Protein AF-A0AAN7E6I4-F1 (afdb_monomer_lite)

pLDDT: mean 74.75, std 12.88, range [40.03, 95.69]

Foldseek 3Di:
DKDFQQDDDDPQQAFDFQQDWGACVSVVDHPFIWGFNWAAAPVRATADPPDDDQAWDWDWDDDPDVVHPQPPHDPPDIDTDTHGHRGPPDDGSITIIDGDDPDDDDDDDDPVPVVVVVVVVVVVVVVVVVVVVVVVVVVVVVVVVVVVVVVVVVVVVVVPDDPPDD

Organism: Quercus rubra (NCBI:txid3512)

Radius of gyration: 42.15 Å; chains: 1; bounding box: 83×48×116 Å

Sequence (166 aa):
MVAYVKLFYSGAYFDKRISKEVSGDSLGVQGLCFKIMGGCDKQGFPMKQGVLTPIRVHLLLHRGTLCFRGYGRCNGERRKGHPRFASFSTAPRRMMCGKEVSKAPKKQGLERTRITEKKKRIAKSKAVAADYQKLLAMKEQRGRRSGSLAERRSKLSAASKPSSAA

Secondary structure (DSSP, 8-state):
-EE-------GGGTTPBTT-EEEGGGGT-TT-EEEEEEEE-TTSPBB-BTB-SSS---EEEPTTBTTB--TTS-TT--EEE-PBPSB-SS--SEEEEE-----PPP-----HHHHHHHHHHHHHHHHHHHHHHHHHHHHHHHHHHHHHHHHHHHHHHHHTS-----

InterPro domains:
  IPR001377 Small ribosomal subunit protein eS6 [PF01092] (13-81)
  IPR001377 Small ribosomal subunit protein eS6 [PTHR11502] (13-80)
  IPR001377 Small ribosomal subunit protein eS6 [SM01405] (1-117)
  IPR018282 Small ribosomal subunit protein eS6, conserved site [PS00578] (36-47)

Structure (mmCIF, N/CA/C/O backbone):
data_AF-A0AAN7E6I4-F1
#
_entry.id   AF-A0AAN7E6I4-F1
#
loop_
_atom_site.group_PDB
_atom_site.id
_atom_site.type_symbol
_atom_site.label_atom_id
_atom_site.label_alt_id
_atom_site.label_comp_id
_atom_site.label_asym_id
_atom_site.label_entity_id
_atom_site.label_seq_id
_atom_site.pdbx_PDB_ins_code
_atom_site.Cartn_x
_atom_site.Cartn_y
_atom_site.Cartn_z
_atom_site.occupancy
_atom_site.B_iso_or_equiv
_atom_site.auth_seq_id
_atom_site.auth_comp_id
_atom_site.auth_asym_id
_atom_site.auth_atom_id
_atom_site.pdbx_PDB_model_num
ATOM 1 N N . MET A 1 1 ? -8.634 13.524 -0.067 1.00 41.31 1 MET A N 1
ATOM 2 C CA . MET A 1 1 ? -8.792 14.575 0.960 1.00 41.31 1 MET A CA 1
ATOM 3 C C . MET A 1 1 ? -9.439 13.902 2.153 1.00 41.31 1 MET A C 1
ATOM 5 O O . MET A 1 1 ? -10.551 13.411 2.015 1.00 41.31 1 MET A O 1
ATOM 9 N N . VAL A 1 2 ? -8.698 13.721 3.245 1.00 49.44 2 VAL A N 1
ATOM 10 C CA . VA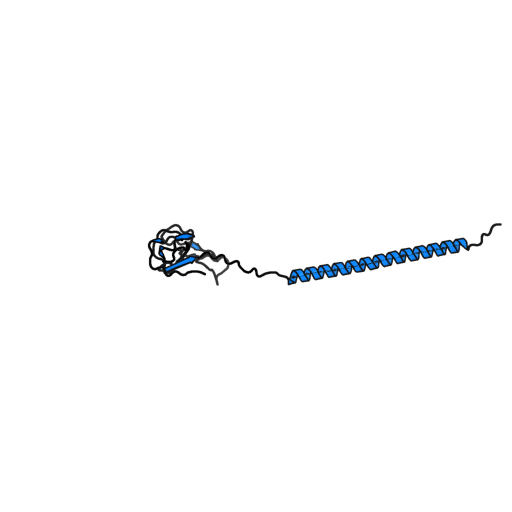L A 1 2 ? -9.226 13.029 4.424 1.00 49.44 2 VAL A CA 1
ATOM 11 C C . VAL A 1 2 ? -10.028 14.039 5.225 1.00 49.44 2 VAL A C 1
ATOM 13 O O . VAL A 1 2 ? -9.458 14.996 5.745 1.00 49.44 2 VAL A O 1
ATOM 16 N N . ALA A 1 3 ? -11.345 13.860 5.273 1.00 51.09 3 ALA A N 1
ATOM 17 C CA . ALA A 1 3 ? -12.193 14.682 6.116 1.00 51.09 3 ALA A CA 1
ATOM 18 C C . ALA A 1 3 ? -12.012 14.200 7.558 1.00 51.09 3 ALA A C 1
ATOM 20 O O . ALA A 1 3 ? -12.412 13.095 7.925 1.00 51.09 3 ALA A O 1
ATOM 21 N N . TYR A 1 4 ? -11.350 15.015 8.374 1.00 52.59 4 TYR A N 1
ATOM 22 C CA . TYR A 1 4 ? -11.374 14.831 9.817 1.00 52.59 4 TYR A CA 1
ATOM 23 C C . TYR A 1 4 ? -12.653 15.463 10.328 1.00 52.59 4 TYR A C 1
ATOM 25 O O . TYR A 1 4 ? -12.676 16.643 10.670 1.00 52.59 4 TYR A O 1
ATOM 33 N N . VAL A 1 5 ? -13.727 14.685 10.343 1.00 55.41 5 VAL A N 1
ATOM 34 C CA . VAL A 1 5 ? -14.956 15.153 10.963 1.00 55.41 5 VAL A CA 1
ATOM 35 C C . VAL A 1 5 ? -14.746 15.068 12.470 1.00 55.41 5 VAL A C 1
ATOM 37 O O . VAL A 1 5 ? -14.537 13.989 13.034 1.00 55.41 5 VAL A O 1
ATOM 40 N N . LYS A 1 6 ? -14.734 16.229 13.128 1.00 51.62 6 LYS A N 1
ATOM 41 C CA . LYS A 1 6 ? -14.804 16.318 14.585 1.00 51.62 6 LYS A CA 1
ATOM 42 C C . LYS A 1 6 ? -16.235 1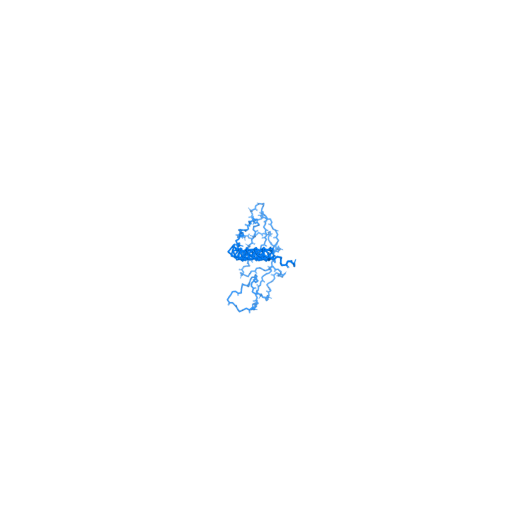5.971 14.975 1.00 51.62 6 LYS A C 1
ATOM 44 O O . LYS A 1 6 ? -17.071 16.844 15.155 1.00 51.62 6 LYS A O 1
ATOM 49 N N . LEU A 1 7 ? -16.521 14.675 14.995 1.00 52.00 7 LEU A N 1
ATOM 50 C CA . LEU A 1 7 ? -17.832 14.168 15.351 1.00 52.00 7 LEU A CA 1
ATOM 51 C C . LEU A 1 7 ? -18.065 14.402 16.833 1.00 52.00 7 LEU A C 1
ATOM 53 O O . LEU A 1 7 ? -17.530 13.689 17.681 1.00 52.00 7 LEU A O 1
ATOM 57 N N . PHE A 1 8 ? -18.872 15.415 17.128 1.00 48.19 8 PHE A N 1
ATOM 58 C CA . PHE A 1 8 ? -19.710 15.366 18.310 1.00 48.19 8 PHE A CA 1
ATOM 59 C C . PHE A 1 8 ? -20.607 14.129 18.189 1.00 48.19 8 PHE A C 1
ATOM 61 O O . PHE A 1 8 ? -21.105 13.822 17.108 1.00 48.19 8 PHE A O 1
ATOM 68 N N . TYR A 1 9 ? -20.698 13.379 19.287 1.00 52.78 9 TYR A N 1
ATOM 69 C CA . TYR A 1 9 ? -21.430 12.122 19.449 1.00 52.78 9 TYR A CA 1
ATOM 70 C C . TYR A 1 9 ? -22.720 12.075 18.610 1.00 52.78 9 TYR A C 1
ATOM 72 O O . TYR A 1 9 ? -23.718 12.672 18.999 1.00 52.78 9 TYR A O 1
ATOM 80 N N . SER A 1 10 ? -22.734 11.333 17.499 1.00 59.38 10 SER A N 1
ATOM 81 C CA . SER A 1 10 ? -23.987 10.958 16.839 1.00 59.38 10 SER A CA 1
ATOM 82 C C . SER A 1 10 ? -24.209 9.455 16.987 1.00 59.38 10 SER A C 1
ATOM 84 O O . SER A 1 10 ? -23.312 8.641 16.744 1.00 59.38 10 SER A O 1
ATOM 86 N N . GLY A 1 11 ? -25.420 9.089 17.422 1.00 66.56 11 GLY A N 1
ATOM 87 C CA . GLY A 1 11 ? -25.861 7.708 17.656 1.00 66.56 11 GLY A CA 1
ATOM 88 C C . GLY A 1 11 ? -25.647 6.773 16.454 1.00 66.56 11 GLY A C 1
ATOM 89 O O . GLY A 1 11 ? -25.513 5.562 16.594 1.00 66.56 11 GLY A O 1
ATOM 90 N N . ALA A 1 12 ? -25.545 7.352 15.259 1.00 70.31 12 ALA A N 1
ATOM 91 C CA . ALA A 1 12 ? -25.465 6.651 13.989 1.00 70.31 12 ALA A CA 1
ATOM 92 C C . ALA A 1 12 ? -24.182 5.825 13.776 1.00 70.31 12 ALA A C 1
ATOM 94 O O . ALA A 1 12 ? -24.134 5.047 12.822 1.00 70.31 12 ALA A O 1
ATOM 95 N N . TYR A 1 13 ? -23.146 5.975 14.608 1.00 73.50 13 TYR A N 1
ATOM 96 C CA . TYR A 1 13 ? -21.875 5.247 14.457 1.00 73.50 13 TYR A CA 1
ATOM 97 C C . TYR A 1 13 ? -21.681 4.102 15.448 1.00 73.50 13 TYR A C 1
ATOM 99 O O . TYR A 1 13 ? -20.777 3.292 15.236 1.00 73.50 13 TYR A O 1
ATOM 107 N N . PHE A 1 14 ? -22.509 4.012 16.493 1.00 74.88 14 PHE A N 1
ATOM 108 C CA . PHE A 1 14 ? -22.383 2.950 17.489 1.00 74.88 14 PHE A CA 1
ATOM 109 C C . PHE A 1 14 ? -22.616 1.572 16.858 1.00 74.88 14 PHE A C 1
ATOM 111 O O . PHE A 1 14 ? -23.355 1.433 15.883 1.00 74.88 14 PHE A O 1
ATOM 118 N N . ASP A 1 15 ? -21.878 0.574 17.348 1.00 77.38 15 ASP A N 1
ATOM 119 C CA . ASP A 1 15 ? -21.896 -0.831 16.898 1.00 77.38 15 ASP A CA 1
ATOM 120 C C . ASP A 1 15 ? -21.543 -1.100 15.426 1.00 77.38 15 ASP A C 1
ATOM 122 O O . ASP A 1 15 ? -21.490 -2.249 14.973 1.00 77.38 15 ASP A O 1
ATOM 126 N N . LYS A 1 16 ? -21.188 -0.065 14.664 1.00 80.81 16 LYS A N 1
ATOM 127 C CA . LYS A 1 16 ? -20.671 -0.224 13.304 1.00 80.81 16 LYS A CA 1
ATOM 128 C C . LYS A 1 16 ? -19.184 -0.564 13.331 1.00 80.81 16 LYS A C 1
ATOM 130 O O . LYS A 1 16 ? -18.423 -0.095 14.176 1.00 80.81 16 LYS A O 1
ATOM 135 N N . ARG A 1 17 ? -18.765 -1.398 12.376 1.00 81.00 17 ARG A N 1
ATOM 136 C CA . ARG A 1 17 ? -17.374 -1.842 12.215 1.00 81.00 17 ARG A CA 1
ATOM 137 C C . ARG A 1 17 ? -16.603 -0.919 11.270 1.00 81.00 17 ARG A C 1
ATOM 139 O O . ARG A 1 17 ? -17.187 -0.313 10.372 1.00 81.00 17 ARG A O 1
ATOM 146 N N . ILE A 1 18 ? -15.279 -0.871 11.425 1.00 81.00 18 ILE A N 1
ATOM 147 C CA . ILE A 1 18 ? -14.373 -0.287 10.419 1.00 81.00 18 ILE A CA 1
ATOM 148 C C . ILE A 1 18 ? -14.676 -0.886 9.039 1.00 81.00 18 ILE A C 1
ATOM 150 O O . ILE A 1 18 ? -14.914 -2.084 8.908 1.00 81.00 18 ILE A O 1
ATOM 154 N N . SER A 1 19 ? -14.622 -0.038 8.017 1.00 82.38 19 SER A N 1
ATOM 155 C CA . SER A 1 19 ? -14.976 -0.275 6.614 1.00 82.38 19 SER A CA 1
ATOM 156 C C . SER A 1 19 ? -16.468 -0.337 6.295 1.00 82.38 19 SER A C 1
ATOM 158 O O . SER A 1 19 ? -16.796 -0.513 5.126 1.00 82.38 19 SER A O 1
ATOM 160 N N . LYS A 1 20 ? -17.364 -0.145 7.273 1.00 83.88 20 LYS A N 1
ATOM 161 C CA . LYS A 1 20 ? -18.800 -0.016 6.998 1.00 83.88 20 LYS A CA 1
ATOM 162 C C . LYS A 1 20 ? -19.125 1.371 6.437 1.00 83.88 20 LYS A C 1
ATOM 164 O O . LYS A 1 20 ? -18.523 2.369 6.843 1.00 83.88 20 LYS A O 1
ATOM 169 N N . GLU A 1 21 ? -20.066 1.408 5.504 1.00 83.75 21 GLU A N 1
ATOM 170 C CA . GLU A 1 21 ? -20.598 2.635 4.919 1.00 83.75 21 GLU A CA 1
ATOM 171 C C . GLU A 1 21 ? -21.698 3.210 5.817 1.00 83.75 21 GLU A C 1
ATOM 173 O O . GLU A 1 21 ? -22.509 2.479 6.392 1.00 83.75 21 GLU A O 1
ATOM 178 N N . VAL A 1 22 ? -21.681 4.528 5.994 1.00 80.75 22 VAL A N 1
ATOM 179 C CA . VAL A 1 22 ? -22.651 5.279 6.794 1.00 80.75 22 VAL A CA 1
ATOM 180 C C . VAL A 1 22 ? -23.075 6.510 6.008 1.00 80.75 22 VAL A C 1
ATOM 182 O O . VAL A 1 22 ? -22.225 7.201 5.442 1.00 80.75 22 VAL A O 1
ATOM 185 N N . SER A 1 23 ? -24.380 6.781 5.981 1.00 80.31 23 SER A N 1
ATOM 186 C CA . SER A 1 23 ? -24.927 7.991 5.377 1.00 80.31 23 SER A CA 1
ATOM 187 C C . SER A 1 23 ? -24.474 9.238 6.141 1.00 80.31 23 SER A C 1
ATOM 189 O O . SER A 1 23 ? -24.399 9.259 7.371 1.00 80.31 23 SER A O 1
ATOM 191 N N . GLY A 1 24 ? -24.136 10.287 5.396 1.00 77.00 24 GLY A N 1
ATOM 192 C CA . GLY A 1 24 ? -23.705 11.582 5.916 1.00 77.00 24 GLY A CA 1
ATOM 193 C C . GLY A 1 24 ? -24.830 12.447 6.479 1.00 77.00 24 GLY A C 1
ATOM 194 O O . GLY A 1 24 ? -24.545 13.492 7.061 1.00 77.00 24 GLY A O 1
ATOM 195 N N . ASP A 1 25 ? -26.087 12.017 6.364 1.00 78.69 25 ASP A N 1
ATOM 196 C CA . ASP A 1 25 ? -27.252 12.787 6.816 1.00 78.69 25 ASP A CA 1
ATOM 197 C C . ASP A 1 25 ? -27.190 13.059 8.324 1.00 78.69 25 ASP A C 1
ATOM 199 O O . ASP A 1 25 ? -27.439 14.174 8.774 1.00 78.69 25 ASP A O 1
ATOM 203 N N . SER A 1 26 ? -26.721 12.082 9.110 1.00 73.25 26 SER A N 1
ATOM 204 C CA . SER A 1 26 ? -26.495 12.237 10.555 1.00 73.25 26 SER A CA 1
ATOM 205 C C . SER A 1 26 ? -25.358 13.204 10.907 1.00 73.25 26 SER A C 1
ATOM 207 O O . SER A 1 26 ? -25.172 13.528 12.078 1.00 73.25 26 SER A O 1
ATOM 209 N N . LEU A 1 27 ? -24.559 13.614 9.918 1.00 70.00 27 LEU A N 1
ATOM 210 C CA . LEU A 1 27 ? -23.433 14.537 10.058 1.00 70.00 27 LEU A CA 1
ATOM 211 C C . LEU A 1 27 ? -23.711 15.917 9.454 1.00 70.00 27 LEU A C 1
ATOM 213 O O . LEU A 1 27 ? -22.805 16.748 9.421 1.00 70.00 27 LEU A O 1
ATOM 217 N N . GLY A 1 28 ? -24.926 16.152 8.949 1.00 73.44 28 GLY A N 1
ATOM 218 C CA . GLY A 1 28 ? -25.290 17.397 8.267 1.00 73.44 28 GLY A CA 1
ATOM 219 C C . GLY A 1 28 ? -24.699 17.536 6.860 1.00 73.44 28 GLY A C 1
ATOM 220 O O . GLY A 1 28 ? -24.744 18.615 6.281 1.00 73.44 28 GLY A O 1
ATOM 221 N N . VAL A 1 29 ? -24.145 16.459 6.294 1.00 73.94 29 VAL A N 1
ATOM 222 C CA . VAL A 1 29 ? -23.642 16.400 4.913 1.00 73.94 29 VAL A CA 1
ATOM 223 C C . VAL A 1 29 ? -24.550 15.477 4.115 1.00 73.94 29 VAL A C 1
ATOM 225 O O . VAL A 1 29 ? -24.270 14.290 3.936 1.00 73.94 29 VAL A O 1
ATOM 228 N N . GLN A 1 30 ? -25.669 16.051 3.678 1.00 72.69 30 GLN A N 1
ATOM 229 C CA . GLN A 1 30 ? -26.690 15.360 2.901 1.00 72.69 30 GLN A CA 1
ATOM 230 C C . GLN A 1 30 ? -26.121 14.853 1.570 1.00 72.69 30 GLN A C 1
ATOM 232 O O . GLN A 1 30 ? -25.358 15.548 0.894 1.00 72.69 30 GLN A O 1
ATOM 237 N N . GLY A 1 31 ? -26.478 13.620 1.204 1.00 76.31 31 GLY A N 1
ATOM 238 C CA . GLY A 1 31 ? -26.114 13.022 -0.086 1.00 76.31 31 GLY A CA 1
ATOM 239 C C . GLY A 1 31 ? -24.677 12.497 -0.201 1.00 76.31 31 GLY A C 1
ATOM 240 O O . GLY A 1 31 ? -24.261 12.109 -1.292 1.00 76.31 31 GLY A O 1
ATOM 241 N N . LEU A 1 32 ? -23.904 12.450 0.893 1.00 74.19 32 LEU A N 1
ATOM 242 C CA . LEU A 1 32 ? -22.573 11.835 0.897 1.00 74.19 32 LEU A CA 1
ATOM 243 C C . LEU A 1 32 ? -22.561 10.526 1.692 1.00 74.19 32 LEU A C 1
ATOM 245 O O . LEU A 1 32 ? -22.960 10.486 2.853 1.00 74.19 32 LEU A O 1
ATOM 249 N N . CYS A 1 33 ? -22.034 9.462 1.089 1.00 77.12 33 CYS A N 1
ATOM 250 C CA . CYS A 1 33 ? -21.742 8.215 1.793 1.00 77.12 33 CYS A CA 1
ATOM 251 C C . CYS A 1 33 ? -20.301 8.234 2.312 1.00 77.12 33 CYS A C 1
ATOM 253 O O . CYS A 1 33 ? -19.364 8.568 1.582 1.00 77.12 33 CYS A O 1
ATOM 255 N N . PHE A 1 34 ? -20.116 7.873 3.581 1.00 78.19 34 PHE A N 1
ATOM 256 C CA . PHE A 1 34 ? -18.808 7.821 4.224 1.00 78.19 34 PHE A CA 1
ATOM 257 C C . PHE A 1 34 ? -18.427 6.394 4.571 1.00 78.19 34 PHE A C 1
ATOM 259 O O . PHE A 1 34 ? -19.180 5.677 5.228 1.00 78.19 34 PHE A O 1
ATOM 266 N N . LYS A 1 35 ? -17.194 6.021 4.232 1.00 81.50 35 LYS A N 1
ATOM 267 C CA . LYS A 1 35 ? -16.587 4.792 4.730 1.00 81.50 35 LYS A CA 1
ATOM 268 C C . LYS A 1 35 ? -15.825 5.068 6.015 1.00 81.50 35 LYS A C 1
ATOM 270 O O . LYS A 1 35 ? -14.938 5.930 6.062 1.00 81.50 35 LYS A O 1
ATOM 275 N N . ILE A 1 36 ? -16.139 4.305 7.056 1.00 81.38 36 ILE A N 1
ATOM 276 C CA . ILE A 1 36 ? -15.418 4.356 8.325 1.00 81.38 36 ILE A CA 1
ATOM 277 C C . ILE A 1 36 ? -14.009 3.797 8.103 1.00 81.38 36 ILE A C 1
ATOM 279 O O . ILE A 1 36 ? -13.842 2.593 7.940 1.00 81.38 36 ILE A O 1
ATOM 283 N N . MET A 1 37 ? -12.973 4.632 8.142 1.00 80.31 37 MET A N 1
ATOM 284 C CA . MET A 1 37 ? -11.588 4.155 8.019 1.00 80.31 37 MET A CA 1
ATOM 285 C C . MET A 1 37 ? -10.962 3.797 9.369 1.00 80.31 37 MET A C 1
ATOM 287 O O . MET A 1 37 ? -9.977 3.065 9.422 1.00 80.31 37 MET A O 1
ATOM 291 N N . GLY A 1 38 ? -11.540 4.293 10.462 1.00 79.38 38 GLY A N 1
ATOM 292 C CA . GLY A 1 38 ? -11.101 4.013 11.824 1.00 79.38 38 GLY A CA 1
ATOM 293 C C . GLY A 1 38 ? -11.080 5.265 12.688 1.00 79.38 38 GLY A C 1
ATOM 294 O O . GLY A 1 38 ? -11.750 6.259 12.402 1.00 79.38 38 GLY A O 1
ATOM 295 N N . GLY A 1 39 ? -10.298 5.210 13.759 1.00 81.56 39 GLY A N 1
ATOM 296 C CA . GLY A 1 39 ? -10.154 6.311 14.695 1.00 81.56 39 GLY A CA 1
ATOM 297 C C . GLY A 1 39 ? -9.239 5.975 15.864 1.00 81.56 39 GLY A C 1
ATOM 298 O O . GLY A 1 39 ? -8.718 4.860 15.978 1.00 81.56 39 GLY A O 1
ATOM 299 N N . CYS A 1 40 ? -9.056 6.964 16.734 1.00 80.38 40 CYS A N 1
ATOM 300 C CA . CYS A 1 40 ? -8.396 6.787 18.023 1.00 80.38 40 CYS A CA 1
ATOM 301 C C . CYS A 1 40 ? -9.416 6.908 19.148 1.00 80.38 40 CYS A C 1
ATOM 303 O O . CYS A 1 40 ? -10.322 7.743 19.112 1.00 80.38 40 CYS A O 1
ATOM 305 N N . ASP A 1 41 ? -9.229 6.108 20.183 1.00 78.75 41 ASP A N 1
ATOM 306 C CA . ASP A 1 41 ? -10.054 6.183 21.376 1.00 78.75 41 ASP A CA 1
ATOM 307 C C . ASP A 1 41 ? -9.655 7.363 22.284 1.00 78.75 41 ASP A C 1
ATOM 309 O O . ASP A 1 41 ? -8.632 8.016 22.072 1.00 78.75 41 ASP A O 1
ATOM 313 N N . LYS A 1 42 ? -10.435 7.615 23.338 1.00 74.00 42 LYS A N 1
ATOM 314 C CA . LYS A 1 42 ? -10.187 8.602 24.397 1.00 74.00 42 LYS A CA 1
ATOM 315 C C . LYS A 1 42 ? -8.763 8.550 24.959 1.00 74.00 42 LYS A C 1
ATOM 317 O O . LYS A 1 42 ? -8.169 9.604 25.156 1.00 74.00 42 LYS A O 1
ATOM 322 N N . GLN A 1 43 ? -8.216 7.351 25.166 1.00 77.81 43 GLN A N 1
ATOM 323 C CA . GLN A 1 43 ? -6.848 7.144 25.675 1.00 77.81 43 GLN A CA 1
ATOM 324 C C . GLN A 1 43 ? -5.771 7.112 24.570 1.00 77.81 43 GLN A C 1
ATOM 326 O O . GLN A 1 43 ? -4.639 6.719 24.815 1.00 77.81 43 GLN A O 1
ATOM 331 N N . GLY A 1 44 ? -6.117 7.459 23.328 1.00 77.69 44 GLY A N 1
ATOM 332 C CA . GLY A 1 44 ? -5.168 7.561 22.214 1.00 77.69 44 GLY A CA 1
ATOM 333 C C . GLY A 1 44 ? -4.796 6.239 21.537 1.00 77.69 44 GLY A C 1
ATOM 334 O O . GLY A 1 44 ? -4.103 6.256 20.522 1.00 77.69 44 GLY A O 1
ATOM 335 N N . PHE A 1 45 ? -5.281 5.096 22.030 1.00 82.25 45 PHE A N 1
ATOM 336 C CA . PHE A 1 45 ? -5.052 3.812 21.366 1.00 82.25 45 PHE A CA 1
ATOM 337 C C . PHE A 1 45 ? -5.796 3.745 20.023 1.00 82.25 45 PHE A C 1
ATOM 339 O O . PHE A 1 45 ? -7.007 4.006 19.990 1.00 82.25 45 PHE A O 1
ATOM 346 N N . PRO A 1 46 ? -5.104 3.385 18.927 1.00 83.94 46 PRO A N 1
ATOM 347 C CA . PRO A 1 46 ? -5.716 3.280 17.612 1.00 83.94 46 PRO A CA 1
ATOM 348 C C . PRO A 1 46 ? -6.586 2.025 17.505 1.00 83.94 46 PRO A C 1
ATOM 350 O O . PRO A 1 46 ? -6.269 0.965 18.060 1.00 83.94 46 PRO A O 1
ATOM 353 N N . MET A 1 47 ? -7.674 2.137 16.751 1.00 85.31 47 MET A N 1
ATOM 354 C CA . MET A 1 47 ? -8.500 0.994 16.368 1.00 85.31 47 MET A CA 1
ATOM 355 C C . MET A 1 47 ? -7.818 0.211 15.239 1.00 85.31 47 MET A C 1
ATOM 357 O O . MET A 1 47 ? -7.262 0.806 14.313 1.00 85.31 47 MET A O 1
ATOM 361 N N . LYS A 1 48 ? -7.864 -1.124 15.299 1.00 82.88 48 LYS A N 1
ATOM 362 C CA . LYS A 1 48 ? -7.308 -2.010 14.266 1.00 82.88 48 LYS A CA 1
ATOM 363 C C . LYS A 1 48 ? -8.400 -2.921 13.712 1.00 82.88 48 LYS A C 1
ATOM 365 O O . LYS A 1 48 ? -9.155 -3.530 14.468 1.00 82.88 48 LYS A O 1
ATOM 370 N N . GLN A 1 49 ? -8.463 -3.042 12.388 1.00 85.75 49 GLN A N 1
ATOM 371 C CA . GLN A 1 49 ? -9.340 -4.007 11.726 1.00 85.75 49 GLN A CA 1
ATOM 372 C C . GLN A 1 49 ? -8.938 -5.445 12.102 1.00 85.75 49 GLN A C 1
ATOM 374 O O . GLN A 1 49 ? -7.750 -5.763 12.156 1.00 85.75 49 GLN A O 1
ATOM 379 N N . GLY A 1 50 ? -9.926 -6.305 12.367 1.00 84.06 50 GLY A N 1
ATOM 380 C CA . GLY A 1 50 ? -9.724 -7.735 12.646 1.00 84.06 50 GLY A CA 1
ATOM 381 C C . GLY A 1 50 ? -9.644 -8.124 14.125 1.00 84.06 50 GLY A C 1
ATOM 382 O O . GLY A 1 50 ? -9.749 -9.302 14.442 1.00 84.06 50 GLY A O 1
ATOM 383 N N . VAL A 1 51 ? -9.534 -7.169 15.052 1.00 83.94 51 VAL A N 1
ATOM 384 C CA . VAL A 1 51 ? -9.908 -7.437 16.454 1.00 83.94 51 VAL A CA 1
ATOM 385 C C . VAL A 1 51 ? -11.430 -7.661 16.468 1.00 83.94 51 VAL A C 1
ATOM 387 O O . VAL A 1 51 ? -12.093 -7.095 15.603 1.00 83.94 51 VAL A O 1
ATOM 390 N N . LEU A 1 52 ? -11.990 -8.494 17.354 1.00 81.62 52 LEU A N 1
ATOM 391 C CA . LEU A 1 52 ? -13.445 -8.770 17.436 1.00 81.62 52 LEU A CA 1
ATOM 392 C C . LEU A 1 52 ? -14.075 -8.399 18.788 1.00 81.62 52 LEU A C 1
ATOM 394 O O . LEU A 1 52 ? -15.294 -8.361 18.915 1.00 81.62 52 LEU A O 1
ATOM 398 N N . THR A 1 53 ? -13.245 -8.138 19.791 1.00 80.94 53 THR A N 1
ATOM 399 C CA . THR A 1 53 ? -13.647 -7.975 21.188 1.00 80.94 53 THR A CA 1
ATOM 400 C C . THR A 1 53 ? -13.767 -6.502 21.559 1.00 80.94 53 THR A C 1
ATOM 402 O O . THR A 1 53 ? -12.798 -5.788 21.362 1.00 80.94 53 THR A O 1
ATOM 405 N N . PRO A 1 54 ? -14.838 -6.015 22.203 1.00 74.50 54 PRO A N 1
ATOM 406 C CA . PRO A 1 54 ? -14.932 -4.604 22.620 1.00 74.50 54 PRO A CA 1
ATOM 407 C C . PRO A 1 54 ? -13.794 -4.153 23.558 1.00 74.50 54 PRO A C 1
ATOM 409 O O . PRO A 1 54 ? -13.462 -2.969 23.634 1.00 74.50 54 PRO A O 1
ATOM 412 N N . ILE A 1 55 ? -13.151 -5.106 24.231 1.00 79.88 55 ILE A N 1
ATOM 413 C CA . ILE A 1 55 ? -12.009 -4.900 25.121 1.00 79.88 55 ILE A CA 1
ATOM 414 C C . ILE A 1 55 ? -10.701 -4.793 24.315 1.00 79.88 55 ILE A C 1
ATOM 416 O O . ILE A 1 55 ? -10.561 -5.343 23.220 1.00 79.88 55 ILE A O 1
ATOM 420 N N . ARG A 1 56 ? -9.707 -4.082 24.863 1.00 82.88 56 ARG A N 1
ATOM 421 C CA . ARG A 1 56 ? -8.350 -4.055 24.297 1.00 82.88 56 ARG A CA 1
ATOM 422 C C . ARG A 1 56 ? -7.681 -5.407 24.453 1.00 82.88 56 ARG A C 1
ATOM 424 O O . ARG A 1 56 ? -7.677 -5.979 25.536 1.00 82.88 56 ARG A O 1
ATOM 431 N N . VAL A 1 57 ? -7.027 -5.848 23.391 1.00 84.56 57 VAL A N 1
ATOM 432 C CA . VAL A 1 57 ? -6.271 -7.099 23.383 1.00 84.56 57 VAL A CA 1
ATOM 433 C C . VAL A 1 57 ? -4.797 -6.820 23.181 1.00 84.56 57 VAL A C 1
ATOM 435 O O . VAL A 1 57 ? -4.413 -5.848 22.533 1.00 84.56 57 VAL A O 1
ATOM 438 N N . HIS A 1 58 ? -3.962 -7.688 23.738 1.00 87.31 58 HIS A N 1
ATOM 439 C CA . HIS A 1 58 ? -2.524 -7.637 23.545 1.00 87.31 58 HIS A CA 1
ATOM 440 C C . HIS A 1 58 ? -2.193 -8.416 22.278 1.00 87.31 58 HIS A C 1
ATOM 442 O O . HIS A 1 58 ? -2.371 -9.630 22.231 1.00 87.31 58 HIS A O 1
ATOM 448 N N . LEU A 1 59 ? -1.708 -7.724 21.249 1.00 87.31 59 LEU A N 1
ATOM 449 C CA . LEU A 1 59 ? -1.345 -8.347 19.983 1.00 87.31 59 LEU A CA 1
ATOM 450 C C . LEU A 1 59 ? 0.135 -8.134 19.688 1.00 87.31 59 LEU A C 1
ATOM 452 O O . LEU A 1 59 ? 0.674 -7.042 19.880 1.00 87.31 59 LEU A O 1
ATOM 456 N N . LEU A 1 60 ? 0.792 -9.177 19.187 1.00 89.44 60 LEU A N 1
ATOM 457 C CA . LEU A 1 60 ? 2.171 -9.095 18.732 1.00 89.44 60 LEU A CA 1
ATOM 458 C C . LEU A 1 60 ? 2.223 -8.506 17.316 1.00 89.44 60 LEU A C 1
ATOM 460 O O . LEU A 1 60 ? 1.831 -9.148 16.341 1.00 89.44 60 LEU A O 1
ATOM 464 N N . LEU A 1 61 ? 2.717 -7.278 17.201 1.00 87.94 61 LEU A N 1
ATOM 465 C CA . LEU A 1 61 ? 2.728 -6.503 15.964 1.00 87.94 61 LEU A CA 1
ATOM 466 C C . LEU A 1 61 ? 4.062 -6.639 15.227 1.00 87.94 61 LEU A C 1
ATOM 468 O O . LEU A 1 61 ? 5.130 -6.665 15.840 1.00 87.94 61 LEU A O 1
ATOM 472 N N . HIS A 1 62 ? 3.978 -6.688 13.898 1.00 86.75 62 HIS A N 1
ATOM 473 C CA . HIS A 1 62 ? 5.117 -6.662 12.980 1.00 86.75 62 HIS A CA 1
ATOM 474 C C . HIS A 1 62 ? 5.329 -5.266 12.400 1.00 86.75 62 HIS A C 1
ATOM 476 O O . HIS A 1 62 ? 4.380 -4.484 12.294 1.00 86.75 62 HIS A O 1
ATOM 482 N N . ARG A 1 63 ? 6.565 -4.965 11.988 1.00 82.06 63 ARG A N 1
ATOM 483 C CA . ARG A 1 63 ? 6.929 -3.702 11.325 1.00 82.06 63 ARG A CA 1
ATOM 484 C C . ARG A 1 63 ? 5.996 -3.389 10.157 1.00 82.06 63 ARG A C 1
ATOM 486 O O . ARG A 1 63 ? 5.646 -4.279 9.390 1.00 82.06 63 ARG A O 1
ATOM 493 N N . GLY A 1 64 ? 5.601 -2.125 10.032 1.00 81.75 64 GLY A N 1
ATOM 494 C CA . GLY A 1 64 ? 4.734 -1.657 8.949 1.00 81.75 64 GLY A CA 1
ATOM 495 C C . GLY A 1 64 ? 3.247 -1.975 9.136 1.00 81.75 64 GLY A C 1
ATOM 496 O O . GLY A 1 64 ? 2.431 -1.523 8.338 1.00 81.75 64 GLY A O 1
ATOM 497 N N . THR A 1 65 ? 2.857 -2.692 10.196 1.00 82.75 65 THR A N 1
ATOM 498 C CA . THR A 1 65 ? 1.434 -2.851 10.522 1.00 82.75 65 THR A CA 1
ATOM 499 C C . THR A 1 65 ? 0.857 -1.556 11.099 1.00 82.75 65 THR A C 1
ATOM 501 O O . THR A 1 65 ? 1.543 -0.790 11.783 1.00 82.75 65 THR A O 1
ATOM 504 N N . LEU A 1 66 ? -0.435 -1.303 10.851 1.00 75.75 66 LEU A N 1
ATOM 505 C CA . LEU A 1 66 ? -1.184 -0.249 11.547 1.00 75.75 66 LEU A CA 1
ATOM 506 C C . LEU A 1 66 ? -0.934 -0.389 13.053 1.00 75.75 66 LEU A C 1
ATOM 508 O O . LEU A 1 66 ? -0.983 -1.511 13.546 1.00 75.75 66 LEU A O 1
ATOM 512 N N . CYS A 1 67 ? -0.650 0.726 13.736 1.00 78.19 67 CYS A N 1
ATOM 513 C CA . CYS A 1 67 ? -0.212 0.859 15.139 1.00 78.19 67 CYS A CA 1
ATOM 514 C C . CYS A 1 67 ? 1.244 0.483 15.496 1.00 78.19 67 CYS A C 1
ATOM 516 O O . CYS A 1 67 ? 1.681 0.800 16.601 1.00 78.19 67 CYS A O 1
ATOM 518 N N . PHE A 1 68 ? 2.044 -0.056 14.566 1.00 83.19 68 PHE A N 1
ATOM 519 C CA . PHE A 1 68 ? 3.488 -0.246 14.763 1.00 83.19 68 PHE A CA 1
ATOM 520 C C . PHE A 1 68 ? 4.287 0.065 13.491 1.00 83.19 68 PHE A C 1
ATOM 522 O O . PHE A 1 68 ? 4.499 -0.776 12.618 1.00 83.19 68 PHE A O 1
ATOM 529 N N . ARG A 1 69 ? 4.777 1.308 13.409 1.00 80.12 69 ARG A N 1
ATOM 530 C CA . ARG A 1 69 ? 5.539 1.785 12.246 1.00 80.12 69 ARG A CA 1
ATOM 531 C C . ARG A 1 69 ? 6.962 1.223 12.189 1.00 80.12 69 ARG A C 1
ATOM 533 O O . ARG A 1 69 ? 7.480 1.019 11.102 1.00 80.12 69 ARG A O 1
ATOM 540 N N . GLY A 1 70 ? 7.555 0.904 13.343 1.00 76.94 70 GLY A N 1
ATOM 541 C CA . GLY A 1 70 ? 8.834 0.187 13.421 1.00 76.94 70 GLY A CA 1
ATOM 542 C C . GLY A 1 70 ? 10.069 0.983 12.973 1.00 76.94 70 GLY A C 1
ATOM 543 O O . GLY A 1 70 ? 11.111 0.375 12.746 1.00 76.94 70 GLY A O 1
ATOM 544 N N . TYR A 1 71 ? 9.977 2.314 12.843 1.00 70.56 71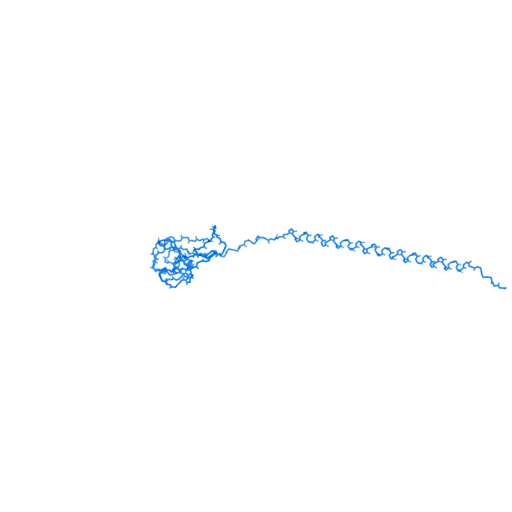 TYR A N 1
ATOM 545 C CA . TYR A 1 71 ? 11.133 3.170 12.542 1.00 70.56 71 TYR A CA 1
ATOM 546 C C . TYR A 1 71 ? 12.144 3.168 13.701 1.00 70.56 71 TYR A C 1
ATOM 548 O O . TYR A 1 71 ? 11.742 3.218 14.863 1.00 70.56 71 TYR A O 1
ATOM 556 N N . GLY A 1 72 ? 13.442 3.110 13.379 1.00 71.44 72 GLY A N 1
ATOM 557 C CA . GLY A 1 72 ? 14.538 3.166 14.363 1.00 71.44 72 GLY A CA 1
ATOM 558 C C . GLY A 1 72 ? 14.737 1.894 15.198 1.00 71.44 72 GLY A C 1
ATOM 559 O O . GLY A 1 72 ? 15.289 1.957 16.289 1.00 71.44 72 GLY A O 1
ATOM 560 N N . ARG A 1 73 ? 14.241 0.746 14.729 1.00 77.19 73 ARG A N 1
ATOM 561 C CA . ARG A 1 73 ? 14.259 -0.541 15.448 1.00 77.19 73 ARG A CA 1
ATOM 562 C C . ARG A 1 73 ? 15.051 -1.602 14.660 1.00 77.19 73 ARG A C 1
ATOM 564 O O . ARG A 1 73 ? 15.142 -1.475 13.434 1.00 77.19 73 ARG A O 1
ATOM 571 N N . CYS A 1 74 ? 15.459 -2.716 15.274 1.00 79.44 74 CYS A N 1
ATOM 572 C CA . CYS A 1 74 ? 16.212 -3.804 14.609 1.00 79.44 74 CYS A CA 1
ATOM 573 C C . CYS A 1 74 ? 15.357 -4.663 13.660 1.00 79.44 74 CYS A C 1
ATOM 575 O O . CYS A 1 74 ? 14.234 -5.037 14.002 1.00 79.44 74 CYS A O 1
ATOM 577 N N . ASN A 1 75 ? 15.865 -5.007 12.471 1.00 74.94 75 ASN A N 1
ATOM 578 C CA . ASN A 1 75 ? 15.138 -5.841 11.500 1.00 74.94 75 ASN A CA 1
ATOM 579 C C . ASN A 1 75 ? 14.610 -7.136 12.142 1.00 74.94 75 ASN A C 1
ATOM 581 O O . ASN A 1 75 ? 15.321 -7.803 12.879 1.00 74.94 75 ASN A O 1
ATOM 585 N N . GLY A 1 76 ? 13.331 -7.448 11.905 1.00 80.06 76 GLY A N 1
ATOM 586 C CA . GLY A 1 76 ? 12.646 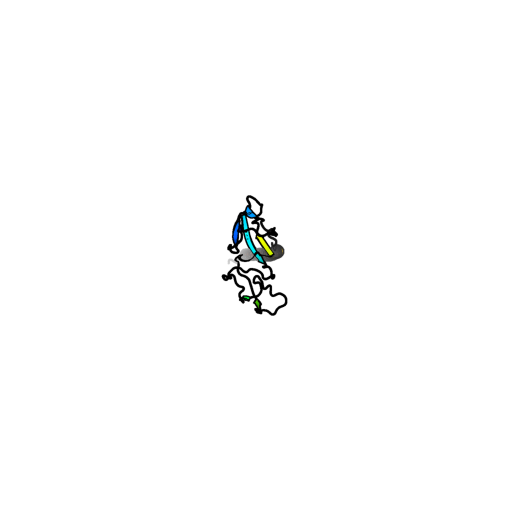-8.588 12.532 1.00 80.06 76 GLY A CA 1
ATOM 587 C C . GLY A 1 76 ? 12.017 -8.311 13.905 1.00 80.06 76 GLY A C 1
ATOM 588 O O . GLY A 1 76 ? 11.218 -9.121 14.368 1.00 80.06 76 GLY A O 1
ATOM 589 N N . GLU A 1 77 ? 12.282 -7.160 14.533 1.00 82.75 77 GLU A N 1
ATOM 590 C CA . GLU A 1 77 ? 11.706 -6.824 15.841 1.00 82.75 77 GLU A CA 1
ATOM 591 C C . GLU A 1 77 ? 10.171 -6.769 15.800 1.00 82.75 77 GLU A C 1
ATOM 593 O O . GLU A 1 77 ? 9.565 -6.090 14.958 1.00 82.75 77 GLU A O 1
ATOM 598 N N . ARG A 1 78 ? 9.551 -7.473 16.753 1.00 85.06 78 ARG A N 1
ATOM 599 C CA . ARG A 1 78 ? 8.106 -7.496 16.989 1.00 85.06 78 ARG A CA 1
ATOM 600 C C . ARG A 1 78 ? 7.812 -6.894 18.352 1.00 85.06 78 ARG A C 1
ATOM 602 O O . ARG A 1 78 ? 8.515 -7.169 19.319 1.00 85.06 78 ARG A O 1
ATOM 609 N N . ARG A 1 79 ? 6.740 -6.111 18.447 1.00 83.44 79 ARG A N 1
ATOM 610 C CA . ARG A 1 79 ? 6.343 -5.457 19.700 1.00 83.44 79 ARG A CA 1
ATOM 611 C C . ARG A 1 79 ? 4.931 -5.863 20.088 1.00 83.44 79 ARG A C 1
ATOM 613 O O . ARG A 1 79 ? 4.026 -5.828 19.255 1.00 83.44 79 ARG A O 1
ATOM 620 N N . LYS A 1 80 ? 4.726 -6.217 21.359 1.00 86.12 80 LYS A N 1
ATOM 621 C CA . LYS A 1 80 ? 3.377 -6.334 21.924 1.00 86.12 80 LYS A CA 1
ATOM 622 C C . LYS A 1 80 ? 2.760 -4.935 21.997 1.00 86.12 80 LYS A C 1
ATOM 624 O O . LYS A 1 80 ? 3.345 -4.028 22.583 1.00 86.12 80 LYS A O 1
ATOM 629 N N . GLY A 1 81 ? 1.609 -4.758 21.363 1.00 82.88 81 GLY A N 1
ATOM 630 C CA . GLY A 1 81 ? 0.817 -3.534 21.421 1.00 82.88 81 GLY A CA 1
ATOM 631 C C . GLY A 1 81 ? -0.612 -3.832 21.852 1.00 82.88 81 GLY A C 1
ATOM 632 O O . GLY A 1 81 ? -1.035 -4.987 21.852 1.00 82.88 81 GLY A O 1
ATOM 633 N N . HIS A 1 82 ? -1.356 -2.778 22.186 1.00 81.75 82 HIS A N 1
ATOM 634 C CA . HIS A 1 82 ? -2.739 -2.879 22.661 1.00 81.75 82 HIS A CA 1
ATOM 635 C C . HIS A 1 82 ? -3.695 -2.192 21.677 1.00 81.75 82 HIS A C 1
ATOM 637 O O . HIS A 1 82 ? -4.194 -1.096 21.960 1.00 81.75 82 HIS A O 1
ATOM 643 N N . PRO A 1 83 ? -3.908 -2.760 20.476 1.00 78.75 83 PRO A N 1
ATOM 644 C CA . PRO A 1 83 ? -4.908 -2.237 19.563 1.00 78.75 83 PRO A CA 1
ATOM 645 C C . PRO A 1 83 ? -6.318 -2.392 20.145 1.00 78.75 83 PRO A C 1
ATOM 647 O O . PRO A 1 83 ? -6.635 -3.344 20.864 1.00 78.75 83 PRO A O 1
ATOM 650 N N . ARG A 1 84 ? -7.180 -1.437 19.802 1.00 75.50 84 ARG A N 1
ATOM 651 C CA . ARG A 1 84 ? -8.615 -1.481 20.094 1.00 75.50 84 ARG A CA 1
ATOM 652 C C . ARG A 1 84 ? -9.377 -2.218 19.001 1.00 75.50 84 ARG A C 1
ATOM 654 O O . ARG A 1 84 ? -8.956 -2.239 17.841 1.00 75.50 84 ARG A O 1
ATOM 661 N N . PHE A 1 85 ? -10.546 -2.724 19.376 1.00 70.00 85 PHE A N 1
ATOM 662 C CA . PHE A 1 85 ? -11.529 -3.222 18.432 1.00 70.00 85 PHE A CA 1
ATOM 663 C C . PHE A 1 85 ? -12.102 -2.147 17.532 1.00 70.00 85 PHE A C 1
ATOM 665 O O . PHE A 1 85 ? -12.186 -0.975 17.878 1.00 70.00 85 PHE A O 1
ATOM 672 N N . ALA A 1 86 ? -12.452 -2.601 16.338 1.00 65.12 86 ALA A N 1
ATOM 673 C CA . ALA A 1 86 ? -12.997 -1.850 15.238 1.00 65.12 86 ALA A CA 1
ATOM 674 C C . ALA A 1 86 ? -14.486 -1.482 15.399 1.00 65.12 86 ALA A C 1
ATOM 676 O O . ALA A 1 86 ? -15.055 -1.027 14.410 1.00 65.12 86 ALA A O 1
ATOM 677 N N . SER A 1 87 ? -15.119 -1.689 16.566 1.00 60.00 87 SER A N 1
ATOM 678 C CA . SER A 1 87 ? -16.479 -1.203 16.849 1.00 60.00 87 SER A CA 1
ATOM 679 C C . SER A 1 87 ? -16.466 0.048 17.728 1.00 60.00 87 SER A C 1
ATOM 681 O O . SER A 1 87 ? -15.634 0.197 18.626 1.00 60.00 87 SER A O 1
ATOM 683 N N . PHE A 1 88 ? -17.397 0.963 17.466 1.00 60.94 88 PHE A N 1
ATOM 684 C CA . PHE A 1 88 ? -17.590 2.163 18.277 1.00 60.94 88 PHE A CA 1
ATOM 685 C C . PHE A 1 88 ? -18.529 1.841 19.441 1.00 60.94 88 PHE A C 1
ATOM 687 O O . PHE A 1 88 ? -19.729 2.047 19.332 1.00 60.94 88 PHE A O 1
ATOM 694 N N . SER A 1 89 ? -18.006 1.308 20.547 1.00 56.22 89 SER A N 1
ATOM 695 C CA . SER A 1 89 ? -18.773 1.218 21.805 1.00 56.22 89 SER A CA 1
ATOM 696 C C . SER A 1 89 ? -18.656 2.503 22.634 1.00 56.22 89 SER A C 1
ATOM 698 O O . SER A 1 89 ? -19.573 2.904 23.339 1.00 56.22 89 SER A O 1
ATOM 700 N N . THR A 1 90 ? -17.516 3.188 22.522 1.00 58.09 90 THR A N 1
ATOM 701 C CA . THR A 1 90 ? -17.217 4.473 23.165 1.00 58.09 90 THR A CA 1
ATOM 702 C C . THR A 1 90 ? -16.810 5.487 22.111 1.00 58.09 90 THR A C 1
ATOM 704 O O . THR A 1 90 ? -16.062 5.150 21.192 1.00 58.09 90 THR A O 1
ATOM 707 N N . ALA A 1 91 ? -17.269 6.735 22.242 1.00 57.56 91 ALA A N 1
ATOM 708 C CA . ALA A 1 91 ? -17.003 7.739 21.221 1.00 57.56 91 ALA A CA 1
ATOM 709 C C . ALA A 1 91 ? -15.497 7.929 20.971 1.00 57.56 91 ALA A C 1
ATOM 711 O O . ALA A 1 91 ? -14.728 8.149 21.921 1.00 57.56 91 ALA A O 1
ATOM 712 N N . PRO A 1 92 ? -15.068 7.860 19.701 1.00 61.97 92 PRO A N 1
ATOM 713 C CA . PRO A 1 92 ? -13.685 8.078 19.328 1.00 61.97 92 PRO A CA 1
ATOM 714 C C . PRO A 1 92 ? -13.335 9.560 19.501 1.00 61.97 92 PRO A C 1
ATOM 716 O O . PRO A 1 92 ? -14.137 10.444 19.214 1.00 61.97 92 PRO A O 1
ATOM 719 N N . ARG A 1 93 ? -12.099 9.853 19.918 1.00 58.97 93 ARG A N 1
ATOM 720 C CA . ARG A 1 93 ? -11.582 11.235 19.999 1.00 58.97 93 ARG A CA 1
ATOM 721 C C . ARG A 1 93 ? -11.435 11.862 18.611 1.00 58.97 93 ARG A C 1
ATOM 723 O O . ARG A 1 93 ? -11.505 13.077 18.459 1.00 58.97 93 ARG A O 1
ATOM 730 N N . ARG A 1 94 ? -11.153 11.023 17.612 1.00 62.44 94 ARG A N 1
ATOM 731 C CA . ARG A 1 94 ? -10.946 11.410 16.216 1.00 62.44 94 ARG A CA 1
ATOM 732 C C . ARG A 1 94 ? -11.385 10.255 15.331 1.00 62.44 94 ARG A C 1
ATOM 734 O O . ARG A 1 94 ? -10.791 9.180 15.413 1.00 62.44 94 ARG A O 1
ATOM 741 N N . MET A 1 95 ? -12.406 10.479 14.512 1.00 67.88 95 MET A N 1
ATOM 742 C CA . MET A 1 95 ? -12.822 9.536 13.480 1.00 67.88 95 MET A CA 1
ATOM 743 C C . MET A 1 95 ? -12.203 9.953 12.150 1.00 67.88 95 MET A C 1
ATOM 745 O O . MET A 1 95 ? -12.108 11.141 11.837 1.00 67.88 95 MET A O 1
ATOM 749 N N . MET A 1 96 ? -11.750 8.972 11.380 1.00 66.75 96 MET A N 1
ATOM 750 C CA . MET A 1 96 ? -11.286 9.187 10.018 1.00 66.75 96 MET A CA 1
ATOM 751 C C . MET A 1 96 ? -12.313 8.577 9.076 1.00 66.75 96 MET A C 1
ATOM 753 O O . MET A 1 96 ? -12.487 7.358 9.049 1.00 66.75 96 MET A O 1
ATOM 757 N N . CYS A 1 97 ? -12.999 9.428 8.317 1.00 63.41 97 CYS A N 1
ATOM 758 C CA . CYS A 1 97 ? -13.844 8.995 7.217 1.00 63.41 97 CYS A CA 1
ATOM 759 C C . CYS A 1 97 ? -13.141 9.300 5.891 1.00 63.41 97 CYS A C 1
ATOM 761 O O . CYS A 1 97 ? -12.651 10.410 5.652 1.00 63.41 97 CYS A O 1
ATOM 763 N N . GLY A 1 98 ? -13.061 8.289 5.032 1.00 59.41 98 GLY A N 1
ATOM 764 C CA . GLY A 1 98 ? -12.559 8.454 3.676 1.00 59.41 98 GLY A CA 1
ATOM 765 C C . GLY A 1 98 ? -13.671 9.001 2.795 1.00 59.41 98 GLY A C 1
ATOM 766 O O . GLY A 1 98 ? -14.761 8.435 2.779 1.00 59.41 98 GLY A O 1
ATOM 767 N N . LYS A 1 99 ? -13.397 10.085 2.064 1.00 58.53 99 LYS A N 1
ATOM 768 C CA . LYS A 1 99 ? -14.202 10.476 0.903 1.00 58.53 99 LYS A CA 1
ATOM 769 C C . LYS A 1 99 ? -13.619 9.753 -0.304 1.00 58.53 99 LYS A C 1
ATOM 771 O O . LYS A 1 99 ? -12.434 9.943 -0.595 1.00 58.53 99 LYS A O 1
ATOM 776 N N . GLU A 1 100 ? -14.414 8.929 -0.978 1.00 51.81 100 GLU A N 1
ATOM 777 C CA . GLU A 1 100 ? -13.991 8.339 -2.245 1.00 51.81 100 GLU A CA 1
ATOM 778 C C . GLU A 1 100 ? -13.868 9.467 -3.273 1.00 51.81 100 GLU A C 1
ATOM 780 O O . GLU A 1 100 ? -14.831 10.150 -3.610 1.00 51.81 100 GLU A O 1
ATOM 785 N N . VAL A 1 101 ? -12.633 9.752 -3.687 1.00 51.81 101 VAL A N 1
ATOM 786 C CA . VAL A 1 101 ? -12.341 10.712 -4.751 1.00 51.81 101 VAL A CA 1
ATOM 787 C C . VAL A 1 101 ? -11.478 9.981 -5.760 1.00 51.81 101 VAL A C 1
ATOM 789 O O . VAL A 1 101 ? -10.302 9.718 -5.508 1.00 51.81 101 VAL A O 1
ATOM 792 N N . SER A 1 102 ? -12.071 9.669 -6.907 1.00 42.62 102 SER A N 1
ATOM 793 C CA . SER A 1 102 ? -11.396 9.138 -8.084 1.00 42.62 102 SER A CA 1
ATOM 794 C C . SER A 1 102 ? -10.477 10.211 -8.677 1.00 42.62 102 SER A C 1
ATOM 796 O O . SER A 1 102 ? -10.853 10.957 -9.578 1.00 42.62 102 SER A O 1
ATOM 798 N N . LYS A 1 103 ? -9.259 10.340 -8.147 1.00 54.91 103 LYS A N 1
ATOM 799 C CA . LYS A 1 103 ? -8.187 11.105 -8.797 1.00 54.91 103 LYS A CA 1
ATOM 800 C C . LYS A 1 103 ? -7.109 10.146 -9.271 1.00 54.91 103 LYS A C 1
ATOM 802 O O . LYS A 1 103 ? -6.445 9.497 -8.468 1.00 54.91 103 LYS A O 1
ATOM 807 N N . ALA A 1 104 ? -6.976 10.061 -10.592 1.00 47.00 104 ALA A N 1
ATOM 808 C CA . ALA A 1 104 ? -5.986 9.230 -11.255 1.00 47.00 104 ALA A CA 1
ATOM 809 C C . ALA A 1 104 ? -4.566 9.738 -10.935 1.00 47.00 104 ALA A C 1
ATOM 811 O O . ALA A 1 104 ? -4.294 10.933 -11.098 1.00 47.00 104 ALA A O 1
ATOM 812 N N . PRO A 1 105 ? -3.647 8.871 -10.475 1.00 63.41 105 PRO A N 1
ATOM 813 C CA . PRO A 1 105 ? -2.279 9.278 -10.194 1.00 63.41 105 PRO A CA 1
ATOM 814 C C . PRO A 1 105 ? -1.515 9.537 -11.499 1.00 63.41 105 PRO A C 1
ATOM 816 O O . PRO A 1 105 ? -1.586 8.754 -12.450 1.00 63.41 105 PRO A O 1
ATOM 819 N N . LYS A 1 106 ? -0.735 10.624 -11.542 1.00 59.97 106 LYS A N 1
ATOM 820 C CA . LYS A 1 106 ? 0.234 10.852 -12.623 1.00 59.97 106 LYS A CA 1
ATOM 821 C C . LYS A 1 106 ? 1.333 9.790 -12.524 1.00 59.97 106 LYS A C 1
ATOM 823 O O . LYS A 1 106 ? 2.062 9.745 -11.537 1.00 59.97 106 LYS A O 1
ATOM 828 N N . LYS A 1 107 ? 1.460 8.947 -13.552 1.00 57.97 107 LYS A N 1
ATOM 829 C CA . LYS A 1 107 ? 2.551 7.970 -13.673 1.00 57.97 107 LYS A CA 1
ATOM 830 C C . LYS A 1 107 ? 3.865 8.719 -13.929 1.00 57.97 107 LYS A C 1
ATOM 832 O O . LYS A 1 107 ? 4.045 9.287 -15.002 1.00 57.97 107 LYS A O 1
ATOM 837 N N . GLN A 1 108 ? 4.776 8.724 -12.960 1.00 63.06 108 GLN A N 1
ATOM 838 C CA . GLN A 1 108 ? 6.150 9.198 -13.134 1.00 63.06 108 GLN A CA 1
ATOM 839 C C . GLN A 1 108 ? 7.085 7.989 -13.109 1.00 63.06 108 GLN A C 1
ATOM 841 O O . GLN A 1 108 ? 7.124 7.261 -12.123 1.00 63.06 108 GLN A O 1
ATOM 846 N N . GLY A 1 109 ? 7.799 7.756 -14.212 1.00 59.12 109 GLY A N 1
ATOM 847 C CA . GLY A 1 109 ? 8.777 6.670 -14.310 1.00 59.12 109 GLY A CA 1
ATOM 848 C C . GLY A 1 109 ? 8.843 6.036 -15.695 1.00 59.12 109 GLY A C 1
ATOM 849 O O . GLY A 1 109 ? 8.531 4.863 -15.854 1.00 59.12 109 GLY A O 1
ATOM 850 N N . LEU A 1 110 ? 9.237 6.805 -16.711 1.00 57.47 110 LEU A N 1
ATOM 851 C CA . LEU A 1 110 ? 9.643 6.260 -18.009 1.00 57.47 110 LEU A CA 1
ATOM 852 C C . LEU A 1 110 ? 11.154 6.454 -18.115 1.00 57.47 110 LEU A C 1
ATOM 854 O O . LEU A 1 110 ? 11.630 7.547 -18.416 1.00 57.47 110 LEU A O 1
ATOM 858 N N . GLU A 1 111 ? 11.908 5.401 -17.813 1.00 61.88 111 GLU A N 1
ATOM 859 C CA . GLU A 1 111 ? 13.370 5.375 -17.863 1.00 61.88 111 GLU A CA 1
ATOM 860 C C . GLU A 1 111 ? 13.863 5.403 -19.329 1.00 61.88 111 GLU A C 1
ATOM 862 O O . GLU A 1 111 ? 14.273 4.406 -19.922 1.00 61.88 111 GLU A O 1
ATOM 867 N N . ARG A 1 112 ? 13.749 6.573 -19.968 1.00 58.34 112 ARG A N 1
ATOM 868 C CA . ARG A 1 112 ? 14.025 6.793 -21.401 1.00 58.34 112 ARG A CA 1
ATOM 869 C C . ARG A 1 112 ? 15.518 6.700 -21.749 1.00 58.34 112 ARG A C 1
ATOM 871 O O . ARG A 1 112 ? 15.870 6.391 -22.889 1.00 58.34 112 ARG A O 1
ATOM 878 N N . THR A 1 113 ? 16.401 6.927 -20.781 1.00 65.38 113 THR A N 1
ATOM 879 C CA . THR A 1 113 ? 17.861 6.952 -20.972 1.00 65.38 113 THR A CA 1
ATOM 880 C C . THR A 1 113 ? 18.414 5.569 -21.320 1.00 65.38 113 THR A C 1
ATOM 882 O O . THR A 1 113 ? 19.056 5.409 -22.356 1.00 65.38 113 THR A O 1
ATOM 885 N N . ARG A 1 114 ? 18.050 4.521 -20.570 1.00 75.25 114 ARG A N 1
ATOM 886 C CA . ARG A 1 114 ? 18.538 3.152 -20.832 1.00 75.25 114 ARG A CA 1
ATOM 887 C C . ARG A 1 114 ? 18.084 2.599 -22.182 1.00 75.25 114 ARG A C 1
ATOM 889 O O . ARG A 1 114 ? 18.848 1.936 -22.882 1.00 75.25 114 ARG A O 1
ATOM 896 N N . ILE A 1 115 ? 16.847 2.893 -22.582 1.00 74.75 115 ILE A N 1
ATOM 897 C CA . ILE A 1 115 ? 16.291 2.425 -23.859 1.00 74.75 115 ILE A CA 1
ATOM 898 C C . ILE A 1 115 ? 16.995 3.113 -25.035 1.00 74.75 115 ILE A C 1
ATOM 900 O O . ILE A 1 115 ? 17.325 2.456 -26.023 1.00 74.75 115 ILE A O 1
ATOM 904 N N . THR A 1 116 ? 17.254 4.421 -24.940 1.00 75.62 116 THR A N 1
ATOM 905 C CA . THR A 1 116 ? 17.964 5.158 -25.998 1.00 75.62 116 THR A CA 1
ATOM 906 C C . THR A 1 116 ? 19.419 4.719 -26.115 1.00 75.62 116 THR A C 1
ATOM 908 O O . THR A 1 116 ? 19.895 4.506 -27.228 1.00 75.62 116 THR A O 1
ATOM 911 N N . GLU A 1 117 ? 20.108 4.482 -25.000 1.00 83.75 117 GLU A N 1
ATOM 912 C CA . GLU A 1 117 ? 21.465 3.931 -25.006 1.00 83.75 117 GLU A CA 1
ATOM 913 C C . GLU A 1 117 ? 21.518 2.526 -25.608 1.00 83.75 117 GLU A C 1
ATOM 915 O O . GLU A 1 117 ? 22.361 2.258 -26.466 1.00 83.75 117 GLU A O 1
ATOM 920 N N . LYS A 1 118 ? 20.581 1.641 -25.242 1.00 89.31 118 LYS A N 1
ATOM 921 C CA . LYS A 1 118 ? 20.495 0.290 -25.815 1.00 89.31 118 LYS A CA 1
ATOM 922 C C . LYS A 1 118 ? 20.235 0.338 -27.325 1.00 89.31 118 LYS A C 1
ATOM 924 O O . 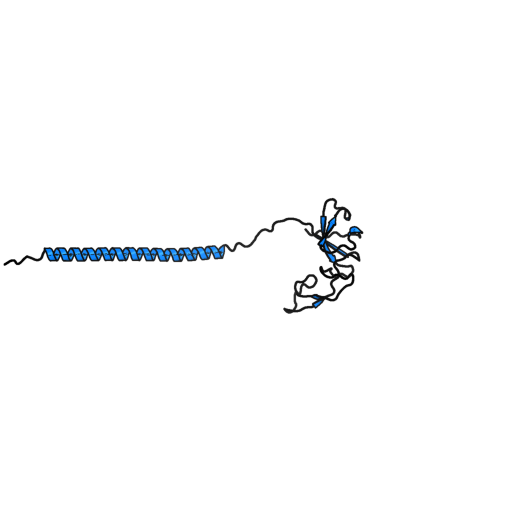LYS A 1 118 ? 20.905 -0.366 -28.077 1.00 89.31 118 LYS A O 1
ATOM 929 N N . LYS A 1 119 ? 19.342 1.221 -27.794 1.00 88.56 119 LYS A N 1
ATOM 930 C CA . LYS A 1 119 ? 19.088 1.445 -29.231 1.00 88.56 119 LYS A CA 1
ATOM 931 C C . LYS A 1 119 ? 20.322 1.981 -29.962 1.00 88.56 119 LYS A C 1
ATOM 933 O O . LYS A 1 119 ? 20.643 1.483 -31.037 1.00 88.56 119 LYS A O 1
ATOM 938 N N . LYS A 1 120 ? 21.051 2.933 -29.365 1.00 89.25 120 LYS A N 1
ATOM 939 C CA . LYS A 1 120 ? 22.311 3.462 -29.916 1.00 89.25 120 LYS A CA 1
ATOM 940 C C . LYS A 1 120 ? 23.377 2.369 -30.042 1.00 89.25 120 LYS A C 1
ATOM 942 O O . LYS A 1 120 ? 24.050 2.309 -31.065 1.00 89.25 120 LYS A O 1
ATOM 947 N N . ARG A 1 121 ? 23.514 1.480 -29.049 1.00 90.88 121 ARG A N 1
ATOM 948 C CA . ARG A 1 121 ? 24.459 0.345 -29.101 1.00 90.88 121 ARG A CA 1
ATOM 949 C C . ARG A 1 121 ? 24.112 -0.636 -30.224 1.00 90.88 121 ARG A C 1
ATOM 951 O O . ARG A 1 121 ? 24.995 -1.014 -30.983 1.00 90.88 121 ARG A O 1
ATOM 958 N N . ILE A 1 122 ? 22.830 -0.978 -30.371 1.00 89.94 122 ILE A N 1
ATOM 959 C CA . ILE A 1 122 ? 22.349 -1.871 -31.437 1.00 89.94 122 ILE A CA 1
ATOM 960 C C . ILE A 1 122 ? 22.544 -1.241 -32.825 1.00 89.94 122 ILE A C 1
ATOM 962 O O . ILE A 1 122 ? 22.934 -1.927 -33.762 1.00 89.94 122 ILE A O 1
ATOM 966 N N . ALA A 1 123 ? 22.291 0.061 -32.979 1.00 92.81 123 ALA A N 1
ATOM 967 C CA . ALA A 1 123 ? 22.510 0.752 -34.250 1.00 92.81 123 ALA A CA 1
ATOM 968 C C . ALA A 1 123 ? 23.998 0.767 -34.641 1.00 92.81 123 ALA A C 1
ATOM 970 O O . ALA A 1 123 ? 24.329 0.501 -35.793 1.00 92.81 123 ALA A O 1
ATOM 971 N N . LYS A 1 124 ? 24.894 1.002 -33.671 1.00 94.00 124 LYS A N 1
ATOM 972 C CA . LYS A 1 124 ? 26.347 0.963 -33.886 1.00 94.00 124 LYS A CA 1
ATOM 973 C C . LYS A 1 124 ? 26.831 -0.427 -34.306 1.00 94.00 124 LYS A C 1
ATOM 975 O O . LYS A 1 124 ? 27.555 -0.529 -35.288 1.00 94.00 124 LYS A O 1
ATOM 980 N N . SER A 1 125 ? 26.406 -1.495 -33.622 1.00 90.06 125 SER A N 1
ATOM 981 C CA . SER A 1 125 ? 26.816 -2.858 -33.996 1.00 90.06 125 SER A CA 1
ATOM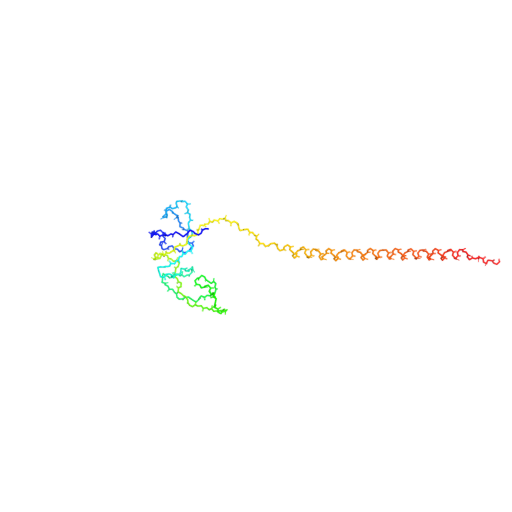 982 C C . SER A 1 125 ? 26.281 -3.279 -35.369 1.00 90.06 125 SER A C 1
ATOM 984 O O . SER A 1 125 ? 26.996 -3.926 -36.131 1.00 90.06 125 SER A O 1
ATOM 986 N N . LYS A 1 126 ? 25.060 -2.859 -35.728 1.00 95.69 126 LYS A N 1
ATOM 987 C CA . LYS A 1 126 ? 24.483 -3.097 -37.061 1.00 95.69 126 LYS A CA 1
ATOM 988 C C . LYS A 1 126 ? 25.225 -2.353 -38.175 1.00 95.69 126 LYS A C 1
ATOM 990 O O . LYS A 1 126 ? 25.429 -2.934 -39.235 1.00 95.69 126 LYS A O 1
ATOM 995 N N . ALA A 1 127 ? 25.643 -1.107 -37.941 1.00 94.19 127 ALA A N 1
ATOM 996 C CA . ALA A 1 127 ? 26.427 -0.344 -38.914 1.00 94.19 127 ALA A CA 1
ATOM 997 C C . ALA A 1 127 ? 27.784 -1.015 -39.191 1.00 94.19 127 ALA A C 1
ATOM 999 O O . ALA A 1 127 ? 28.123 -1.256 -40.346 1.00 94.19 127 ALA A O 1
ATOM 1000 N N . VAL A 1 128 ? 28.493 -1.430 -38.134 1.00 94.75 128 VAL A N 1
ATOM 1001 C CA . VAL A 1 128 ? 29.781 -2.138 -38.250 1.00 94.75 128 VAL A CA 1
ATOM 1002 C C . VAL A 1 128 ? 29.640 -3.452 -39.030 1.00 94.75 128 VAL A C 1
ATOM 1004 O O . VAL A 1 128 ? 30.462 -3.747 -39.896 1.00 94.75 128 VAL A O 1
ATOM 1007 N N . ALA A 1 129 ? 28.578 -4.226 -38.780 1.00 92.44 129 ALA A N 1
ATOM 1008 C CA . ALA A 1 129 ? 28.316 -5.460 -39.523 1.00 92.44 129 ALA A CA 1
ATOM 1009 C C . ALA A 1 129 ? 28.036 -5.204 -41.018 1.00 92.44 129 ALA A C 1
ATOM 1011 O O . ALA A 1 129 ? 28.522 -5.946 -41.872 1.00 92.44 129 ALA A O 1
ATOM 1012 N N . ALA A 1 130 ? 27.294 -4.141 -41.346 1.00 93.88 130 ALA A N 1
ATOM 1013 C CA . ALA A 1 130 ? 26.995 -3.778 -42.729 1.00 93.88 130 ALA A CA 1
ATOM 1014 C C . ALA A 1 130 ? 28.249 -3.326 -43.497 1.00 93.88 130 ALA A C 1
ATOM 1016 O O . ALA A 1 130 ? 28.428 -3.693 -44.658 1.00 93.88 130 ALA A O 1
ATOM 1017 N N . ASP A 1 131 ? 29.140 -2.564 -42.862 1.00 92.94 131 ASP A N 1
ATOM 1018 C CA . ASP A 1 131 ? 30.382 -2.120 -43.502 1.00 92.94 131 ASP A CA 1
ATOM 1019 C C . ASP A 1 131 ? 31.342 -3.290 -43.758 1.00 92.94 131 ASP A C 1
ATOM 1021 O O . ASP A 1 131 ? 31.960 -3.366 -44.822 1.00 92.94 131 ASP A O 1
ATOM 1025 N N . TYR A 1 132 ? 31.380 -4.270 -42.852 1.00 92.69 132 TYR A N 1
ATOM 1026 C CA . TYR A 1 132 ? 32.119 -5.514 -43.064 1.00 92.69 132 TYR A CA 1
ATOM 1027 C C . TYR A 1 132 ? 31.581 -6.326 -44.256 1.00 92.69 132 TYR A C 1
ATOM 1029 O O . TYR A 1 132 ? 32.357 -6.797 -45.090 1.00 92.69 132 TYR A O 1
ATOM 1037 N N . GLN A 1 133 ? 30.256 -6.431 -44.400 1.00 90.50 133 GLN A N 1
ATOM 1038 C CA . GLN A 1 133 ? 29.629 -7.107 -45.543 1.00 90.50 133 GLN A CA 1
ATOM 1039 C C . GLN A 1 133 ? 29.953 -6.423 -46.881 1.00 90.50 133 GLN A C 1
ATOM 1041 O O . GLN A 1 133 ? 30.251 -7.106 -47.863 1.00 90.50 133 GLN A O 1
ATOM 1046 N N . LYS A 1 134 ? 29.972 -5.083 -46.926 1.00 91.75 134 LYS A N 1
ATOM 1047 C CA . LYS A 1 134 ? 30.375 -4.328 -48.128 1.00 91.75 134 LYS A CA 1
ATOM 1048 C C . LYS A 1 134 ? 31.829 -4.608 -48.515 1.00 91.75 134 LYS A C 1
ATOM 1050 O O . LYS A 1 134 ? 32.125 -4.798 -49.694 1.00 91.75 134 LYS A O 1
ATOM 1055 N N . LEU A 1 135 ? 32.735 -4.660 -47.535 1.00 89.50 135 LEU A N 1
ATOM 1056 C CA . LEU A 1 135 ? 34.148 -4.968 -47.774 1.00 89.50 135 LEU A CA 1
ATOM 1057 C C . LEU A 1 135 ? 34.344 -6.386 -48.324 1.00 89.50 135 LEU A C 1
ATOM 1059 O O . LEU A 1 135 ? 35.120 -6.575 -49.263 1.00 89.50 135 LEU A O 1
ATOM 1063 N N . LEU A 1 136 ? 33.618 -7.367 -47.786 1.00 90.81 136 LEU A N 1
ATOM 1064 C CA . LEU A 1 136 ? 33.615 -8.744 -48.285 1.00 90.81 136 LEU A CA 1
ATOM 1065 C C . LEU A 1 136 ? 33.144 -8.827 -49.741 1.00 90.81 136 LEU A C 1
ATOM 1067 O O . LEU A 1 136 ? 33.850 -9.399 -50.571 1.00 90.81 136 LEU A O 1
ATOM 1071 N N . ALA A 1 137 ? 32.019 -8.188 -50.071 1.00 90.12 137 ALA A N 1
ATOM 1072 C CA . ALA A 1 137 ? 31.487 -8.173 -51.433 1.00 90.12 137 ALA A CA 1
ATOM 1073 C C . ALA A 1 137 ? 32.472 -7.540 -52.437 1.00 90.12 137 ALA A C 1
ATOM 1075 O O . ALA A 1 137 ? 32.689 -8.070 -53.528 1.00 90.12 137 ALA A O 1
ATOM 1076 N N . MET A 1 138 ? 33.138 -6.444 -52.051 1.00 87.44 138 MET A N 1
ATOM 1077 C CA . MET A 1 138 ? 34.172 -5.804 -52.874 1.00 87.44 138 MET A CA 1
ATOM 1078 C C . MET A 1 138 ? 35.407 -6.695 -53.058 1.00 87.44 138 MET A C 1
ATOM 1080 O O . MET A 1 138 ? 35.984 -6.735 -54.149 1.00 87.44 138 MET A O 1
ATOM 1084 N N . LYS A 1 139 ? 35.821 -7.428 -52.017 1.00 89.44 139 LYS A N 1
ATOM 1085 C CA . LYS A 1 139 ? 36.945 -8.375 -52.082 1.00 89.44 139 LYS A CA 1
ATOM 1086 C C . LYS A 1 139 ? 36.632 -9.553 -53.008 1.00 89.44 139 LYS A C 1
ATOM 1088 O O . LYS A 1 139 ? 37.480 -9.927 -53.816 1.00 89.44 139 LYS A O 1
ATOM 1093 N N . GLU A 1 140 ? 35.414 -10.085 -52.950 1.00 87.06 140 GLU A N 1
ATOM 1094 C CA . GLU A 1 140 ? 34.972 -11.188 -53.806 1.00 87.06 140 GLU A CA 1
ATOM 1095 C C . GLU A 1 140 ? 34.871 -10.765 -55.281 1.00 87.06 140 GLU A C 1
ATOM 1097 O O . GLU A 1 140 ? 35.373 -11.461 -56.165 1.00 87.06 140 GLU A O 1
ATOM 1102 N N . GLN A 1 141 ? 34.324 -9.576 -55.562 1.00 81.06 141 GLN A N 1
ATOM 1103 C CA . GLN A 1 141 ? 34.309 -9.018 -56.918 1.00 81.06 141 GLN A CA 1
ATOM 1104 C C . GLN A 1 141 ? 35.721 -8.812 -57.479 1.00 81.06 141 GLN A C 1
ATOM 1106 O O . GLN A 1 141 ? 35.967 -9.119 -58.648 1.00 81.06 141 GLN A O 1
ATOM 1111 N N . ARG A 1 142 ? 36.664 -8.317 -56.663 1.00 81.69 142 ARG A N 1
ATOM 1112 C CA . ARG A 1 142 ? 38.075 -8.183 -57.064 1.00 81.69 142 ARG A CA 1
ATOM 1113 C C . ARG A 1 142 ? 38.698 -9.541 -57.390 1.00 81.69 142 ARG A C 1
ATOM 1115 O O . ARG A 1 142 ? 39.352 -9.642 -58.423 1.00 81.69 142 ARG A O 1
ATOM 1122 N N . GLY A 1 143 ? 38.428 -10.570 -56.582 1.00 81.50 143 GLY A N 1
ATOM 1123 C CA . GLY A 1 143 ? 38.876 -11.945 -56.830 1.00 81.50 143 GLY A CA 1
ATOM 1124 C C . GLY A 1 143 ? 38.332 -12.536 -58.138 1.00 81.50 143 GLY A C 1
ATOM 1125 O O . GLY A 1 143 ? 39.086 -13.106 -58.927 1.00 81.50 143 GLY A O 1
ATOM 1126 N N . ARG A 1 144 ? 37.039 -12.327 -58.428 1.00 80.12 144 ARG A N 1
ATOM 1127 C CA . ARG A 1 144 ? 36.420 -12.740 -59.702 1.00 80.12 144 ARG A CA 1
ATOM 1128 C C . ARG A 1 144 ? 37.039 -12.009 -60.900 1.00 80.12 144 ARG A C 1
ATOM 1130 O O . ARG A 1 144 ? 37.357 -12.640 -61.907 1.00 80.12 144 ARG A O 1
ATOM 1137 N N . ARG A 1 145 ? 37.281 -10.694 -60.784 1.00 76.69 145 ARG A N 1
ATOM 1138 C CA . ARG A 1 145 ? 37.955 -9.898 -61.829 1.00 76.69 145 ARG A CA 1
ATOM 1139 C C . ARG A 1 145 ? 39.380 -10.394 -62.084 1.00 76.69 145 ARG A C 1
ATOM 1141 O O . ARG A 1 145 ? 39.722 -10.627 -63.239 1.00 76.69 145 ARG A O 1
ATOM 1148 N N . SER A 1 146 ? 40.189 -10.617 -61.046 1.00 75.62 146 SER A N 1
ATOM 1149 C CA . SER A 1 146 ? 41.557 -11.132 -61.212 1.00 75.62 146 SER A CA 1
ATOM 1150 C C . SER A 1 146 ? 41.592 -12.530 -61.829 1.00 75.62 146 SER A C 1
ATOM 1152 O O . SER A 1 146 ? 42.415 -12.771 -62.708 1.00 75.62 146 SER A O 1
ATOM 1154 N N . GLY A 1 147 ? 40.669 -13.418 -61.439 1.00 80.31 147 GLY A N 1
ATOM 1155 C CA . GLY A 1 147 ? 40.539 -14.751 -62.038 1.00 80.31 147 GLY A CA 1
ATOM 1156 C C . GLY A 1 147 ? 40.215 -14.683 -63.532 1.00 80.31 147 GLY A C 1
ATOM 1157 O O . GLY A 1 147 ? 40.912 -15.285 -64.343 1.00 80.31 147 GLY A O 1
ATOM 1158 N N . SER A 1 148 ? 39.240 -13.850 -63.913 1.00 79.62 148 SER A N 1
ATOM 1159 C CA . SER A 1 148 ? 38.868 -13.660 -65.323 1.00 79.62 148 SER A CA 1
ATOM 1160 C C . SER A 1 148 ? 39.986 -13.037 -66.173 1.00 79.62 148 SER A C 1
ATOM 1162 O O . SER A 1 148 ? 40.147 -13.384 -67.342 1.00 79.62 148 SER A O 1
ATOM 1164 N N . LEU A 1 149 ? 40.795 -12.135 -65.600 1.00 75.12 149 LEU A N 1
ATOM 1165 C CA . LEU A 1 149 ? 41.952 -11.550 -66.281 1.00 75.12 149 LEU A CA 1
ATOM 1166 C C . LEU A 1 149 ? 43.080 -12.571 -66.465 1.00 75.12 149 LEU A C 1
ATOM 1168 O O . LEU A 1 149 ? 43.707 -12.585 -67.522 1.00 75.12 149 LEU A O 1
ATOM 1172 N N . ALA A 1 150 ? 43.327 -13.430 -65.472 1.00 80.94 150 ALA A N 1
ATOM 1173 C CA . ALA A 1 150 ? 44.303 -14.512 -65.578 1.00 80.94 150 ALA A CA 1
ATOM 1174 C C . ALA A 1 150 ? 43.893 -15.541 -66.646 1.00 80.94 150 ALA A C 1
ATOM 1176 O O . ALA A 1 150 ? 44.719 -15.923 -67.471 1.00 80.94 150 ALA A O 1
ATOM 1177 N N . GLU A 1 151 ? 42.610 -15.910 -66.696 1.00 82.44 151 GLU A N 1
ATOM 1178 C CA . GLU A 1 151 ? 42.059 -16.819 -67.707 1.00 82.44 151 GLU A CA 1
ATOM 1179 C C . GLU A 1 151 ? 42.092 -16.216 -69.123 1.00 82.44 151 GLU A C 1
ATOM 1181 O O . GLU A 1 151 ? 42.427 -16.893 -70.093 1.00 82.44 151 GLU A O 1
ATOM 1186 N N . ARG A 1 152 ? 41.798 -14.915 -69.272 1.00 81.88 152 ARG A N 1
ATOM 1187 C CA . ARG A 1 152 ? 41.969 -14.216 -70.558 1.00 81.88 152 ARG A CA 1
ATOM 1188 C C . ARG A 1 152 ? 43.431 -14.203 -71.002 1.00 81.88 152 ARG A C 1
ATOM 1190 O O . ARG A 1 152 ? 43.706 -14.468 -72.167 1.00 81.88 152 ARG A O 1
ATOM 1197 N N . ARG A 1 153 ? 44.365 -13.920 -70.085 1.00 81.38 153 ARG A N 1
ATOM 1198 C CA . ARG A 1 153 ? 45.809 -13.920 -70.375 1.00 81.38 153 ARG A CA 1
ATOM 1199 C C . ARG A 1 153 ? 46.314 -15.302 -70.790 1.00 81.38 153 ARG A C 1
ATOM 1201 O O . ARG A 1 153 ? 47.100 -15.375 -71.727 1.00 81.38 153 ARG A O 1
ATOM 1208 N N . SER A 1 154 ? 45.853 -16.378 -70.149 1.00 80.75 154 SER A N 1
ATOM 1209 C CA . SER A 1 154 ? 46.251 -17.745 -70.509 1.00 80.75 154 SER A CA 1
ATOM 1210 C C . SER A 1 154 ? 45.662 -18.208 -71.844 1.00 80.75 154 SER A C 1
ATOM 1212 O O . SER A 1 154 ? 46.349 -18.867 -72.618 1.00 80.75 154 SER A O 1
ATOM 1214 N N . LYS A 1 155 ? 44.416 -17.832 -72.161 1.00 82.25 155 LYS A N 1
ATOM 1215 C CA . LYS A 1 155 ? 43.809 -18.107 -73.474 1.00 82.25 155 LYS A CA 1
ATOM 1216 C C . LYS A 1 155 ? 44.524 -17.362 -74.599 1.00 82.25 155 LYS A C 1
ATOM 1218 O O . LYS A 1 155 ? 44.798 -17.954 -75.635 1.00 82.25 155 LYS A O 1
ATOM 1223 N N . LEU A 1 156 ? 44.869 -16.091 -74.382 1.00 78.25 156 LEU A N 1
ATOM 1224 C CA . LEU A 1 156 ? 45.640 -15.297 -75.343 1.00 78.25 156 LEU A CA 1
ATOM 1225 C C . LEU A 1 156 ? 47.048 -15.867 -75.555 1.00 78.25 156 LEU A C 1
ATOM 1227 O O . LEU A 1 156 ? 47.483 -15.968 -76.696 1.00 78.25 156 LEU A O 1
ATOM 1231 N N . SER A 1 157 ? 47.731 -16.299 -74.489 1.00 74.38 157 SER A N 1
ATOM 1232 C CA . SER A 1 157 ? 49.050 -16.929 -74.616 1.00 74.38 157 SER A CA 1
ATOM 1233 C C . SER A 1 157 ? 48.996 -18.333 -75.220 1.00 74.38 157 SER A C 1
ATOM 1235 O O . SER A 1 157 ? 49.963 -18.758 -75.840 1.00 74.38 157 SER A O 1
ATOM 1237 N N . ALA A 1 158 ? 47.888 -19.065 -75.072 1.00 72.25 158 ALA A N 1
ATOM 1238 C CA . ALA A 1 158 ? 47.657 -20.323 -75.777 1.00 72.25 158 ALA A CA 1
ATOM 1239 C C . ALA A 1 158 ? 47.360 -20.103 -77.271 1.00 72.25 158 ALA A C 1
ATOM 1241 O O . ALA A 1 158 ? 47.836 -20.881 -78.091 1.00 72.25 158 ALA A O 1
ATOM 1242 N N . ALA A 1 159 ? 46.632 -19.037 -77.620 1.00 70.31 159 ALA A N 1
ATOM 1243 C CA . ALA A 1 159 ? 46.322 -18.663 -79.000 1.00 70.31 159 ALA A CA 1
ATOM 1244 C C . ALA A 1 159 ? 47.526 -18.076 -79.761 1.00 70.31 159 ALA A C 1
ATOM 1246 O O . ALA A 1 159 ? 47.592 -18.196 -80.978 1.00 70.31 159 ALA A O 1
ATOM 1247 N N . SER A 1 160 ? 48.485 -17.459 -79.062 1.00 62.22 160 SER A N 1
ATOM 1248 C CA . SER A 1 160 ? 49.707 -16.904 -79.660 1.00 62.22 160 SER A CA 1
ATOM 1249 C C . SER A 1 160 ? 50.873 -17.899 -79.744 1.00 62.22 160 SER A C 1
ATOM 1251 O O . SER A 1 160 ? 51.978 -17.497 -80.107 1.00 62.22 160 SER A O 1
ATOM 1253 N N . LYS A 1 161 ? 50.683 -19.175 -79.372 1.00 59.84 161 LYS A N 1
ATOM 1254 C CA . LYS A 1 161 ? 51.702 -20.215 -79.585 1.00 59.84 161 LYS A CA 1
ATOM 1255 C C . LYS A 1 161 ? 51.734 -20.562 -81.079 1.00 59.84 161 LYS A C 1
ATOM 1257 O O . LYS A 1 161 ? 50.693 -20.951 -81.603 1.00 59.84 161 LYS A O 1
ATOM 1262 N N . PRO A 1 162 ? 52.879 -20.439 -81.773 1.00 55.28 162 PRO A N 1
ATOM 1263 C CA . PRO A 1 162 ? 52.961 -20.819 -83.177 1.00 55.28 162 PRO A CA 1
ATOM 1264 C C . PRO A 1 162 ? 52.708 -22.325 -83.308 1.00 55.28 162 PRO A C 1
ATOM 1266 O O . PRO A 1 162 ? 53.340 -23.126 -82.618 1.00 55.28 162 PRO A O 1
ATOM 1269 N N . SER A 1 163 ? 51.775 -22.718 -84.176 1.00 51.84 163 SER A N 1
ATOM 1270 C CA . SER A 1 163 ? 51.595 -24.117 -84.552 1.00 51.84 163 SER A CA 1
ATOM 1271 C C . SER A 1 163 ? 52.800 -24.549 -85.384 1.00 51.84 163 SER A C 1
ATOM 1273 O O . SER A 1 163 ? 52.853 -24.291 -86.585 1.00 51.84 163 SER A O 1
ATOM 1275 N N . SER A 1 164 ? 53.781 -25.195 -84.759 1.00 57.72 164 SER A N 1
ATOM 1276 C CA . SER A 1 164 ? 54.756 -26.008 -85.483 1.00 57.72 164 SER A CA 1
ATOM 1277 C C . SER A 1 164 ? 54.036 -27.266 -85.981 1.00 57.72 164 SER A C 1
ATOM 1279 O O . SER A 1 164 ? 54.003 -28.284 -85.289 1.00 57.72 164 SER A O 1
ATOM 1281 N N . ALA A 1 165 ? 53.375 -27.157 -87.131 1.00 45.41 165 ALA A N 1
ATOM 1282 C CA . ALA A 1 165 ? 52.963 -28.304 -87.927 1.00 45.41 165 ALA A CA 1
ATOM 1283 C C . ALA A 1 165 ? 54.067 -28.577 -88.960 1.00 45.41 165 ALA A C 1
ATOM 1285 O O . ALA A 1 165 ? 54.620 -27.629 -89.518 1.00 45.41 165 ALA A O 1
ATOM 1286 N N . ALA A 1 166 ? 54.410 -29.860 -89.075 1.00 40.03 166 ALA A N 1
ATOM 1287 C CA . ALA A 1 166 ? 55.500 -30.445 -89.853 1.00 40.03 166 ALA A CA 1
ATOM 1288 C C . ALA A 1 166 ? 55.482 -30.100 -91.349 1.00 40.03 166 ALA A C 1
ATOM 1290 O O . ALA A 1 166 ? 54.378 -29.859 -91.887 1.00 40.03 166 ALA A O 1
#